Protein AF-A0A7C7TDJ9-F1 (afdb_monomer_lite)

Secondary structure (DSSP, 8-state):
-HHHHHHHHHHHHHHHHHHHHHHHHHHHHHHHHHHHHHHHHHHHHHHHHTT-EEEETTEEE-TT--EEEEEEE-SSEEEEEETT-SSEEEEEEE-TT--EEEE--SEETTTHHHHHTTS----------GGG-SS--

Structure (mmCIF, N/CA/C/O backbone):
data_AF-A0A7C7TDJ9-F1
#
_entry.id   AF-A0A7C7TDJ9-F1
#
loop_
_atom_site.group_PDB
_atom_site.id
_atom_site.type_symbol
_atom_site.label_atom_id
_atom_site.label_alt_id
_atom_site.label_comp_id
_atom_site.label_asym_id
_atom_site.label_entity_id
_atom_site.label_seq_id
_atom_site.pdbx_PDB_ins_code
_atom_site.Cartn_x
_atom_site.Cartn_y
_atom_site.Cartn_z
_atom_site.occupancy
_atom_site.B_iso_or_equiv
_atom_site.auth_seq_id
_atom_site.auth_comp_id
_atom_site.auth_asym_id
_atom_site.auth_atom_id
_atom_site.pdbx_PDB_model_num
ATOM 1 N N . MET A 1 1 ? 21.892 12.406 -60.480 1.00 56.28 1 MET A N 1
ATOM 2 C CA . MET A 1 1 ? 22.623 11.476 -59.585 1.00 56.28 1 MET A CA 1
ATOM 3 C C . MET A 1 1 ? 22.6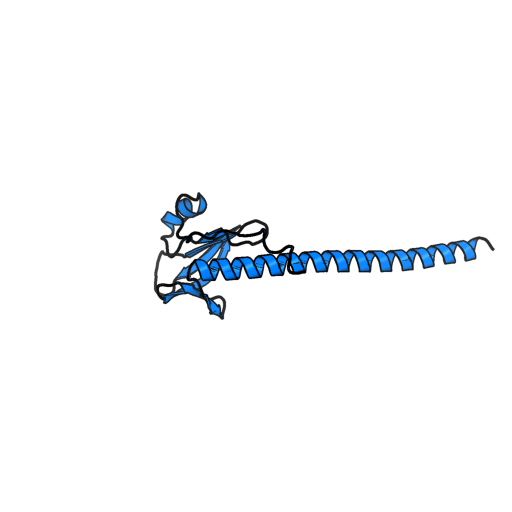09 11.869 -58.097 1.00 56.28 1 MET A C 1
ATOM 5 O O . MET A 1 1 ? 22.599 10.971 -57.270 1.00 56.28 1 MET A O 1
ATOM 9 N N . LYS A 1 2 ? 22.543 13.161 -57.716 1.00 56.94 2 LYS A N 1
ATOM 10 C CA . LYS A 1 2 ? 22.515 13.583 -56.293 1.00 56.94 2 LYS A CA 1
ATOM 11 C C . LYS A 1 2 ? 21.226 13.219 -55.523 1.00 56.94 2 LYS A C 1
ATOM 13 O O . LYS A 1 2 ? 21.309 12.927 -54.336 1.00 56.94 2 LYS A O 1
ATOM 18 N N . LEU A 1 3 ? 20.061 13.174 -56.185 1.00 58.69 3 LEU A N 1
ATOM 19 C CA . LEU A 1 3 ? 18.784 12.852 -55.520 1.00 58.69 3 LEU A CA 1
ATOM 20 C C . LEU A 1 3 ? 18.727 11.410 -54.982 1.00 58.69 3 LEU A C 1
ATOM 22 O O . LEU A 1 3 ? 18.391 11.224 -53.820 1.00 58.69 3 LEU A O 1
ATOM 26 N N . GLN A 1 4 ? 19.100 10.395 -55.773 1.00 61.44 4 GLN A N 1
ATOM 27 C CA . GLN A 1 4 ? 19.052 8.984 -55.337 1.00 61.44 4 GLN A CA 1
ATOM 28 C C . GLN A 1 4 ? 19.943 8.702 -54.120 1.00 61.44 4 GLN A C 1
ATOM 30 O O . GLN A 1 4 ? 19.553 7.953 -53.229 1.00 61.44 4 GLN A O 1
ATOM 35 N N . SER A 1 5 ? 21.109 9.348 -54.058 1.00 64.62 5 SER A N 1
ATOM 36 C CA . SER A 1 5 ? 22.022 9.249 -52.919 1.00 64.62 5 SER A CA 1
ATOM 37 C C . SER A 1 5 ? 21.392 9.823 -51.641 1.00 64.62 5 SER A C 1
ATOM 39 O O . SER A 1 5 ? 21.440 9.188 -50.593 1.00 64.62 5 SER A O 1
ATOM 41 N N . SER A 1 6 ? 20.695 10.962 -51.734 1.00 67.88 6 SER A N 1
ATOM 42 C CA . SER A 1 6 ? 20.002 11.580 -50.594 1.00 67.88 6 SER A CA 1
ATOM 43 C C . SER A 1 6 ? 18.868 10.712 -50.026 1.00 67.88 6 SER A C 1
ATOM 45 O O . SER A 1 6 ? 18.776 10.574 -48.808 1.00 67.88 6 SER A O 1
ATOM 47 N N . TYR A 1 7 ? 18.061 10.053 -50.869 1.00 76.38 7 TYR A N 1
ATOM 48 C CA . TYR A 1 7 ? 17.011 9.132 -50.400 1.00 76.38 7 TYR A CA 1
ATOM 49 C C . TYR A 1 7 ? 17.575 7.879 -49.718 1.00 76.38 7 TYR A C 1
ATOM 51 O O . TYR A 1 7 ? 16.982 7.377 -48.762 1.00 76.38 7 TYR A O 1
ATOM 59 N N . PHE A 1 8 ? 18.735 7.389 -50.160 1.00 74.56 8 PHE A N 1
ATOM 60 C CA . PHE A 1 8 ? 19.415 6.265 -49.515 1.00 74.56 8 PHE A CA 1
ATOM 61 C C . PHE A 1 8 ? 19.912 6.629 -48.106 1.00 74.56 8 PHE A C 1
ATOM 63 O O . PHE A 1 8 ? 19.742 5.851 -47.169 1.00 74.56 8 PHE A O 1
ATOM 70 N N . PHE A 1 9 ? 20.456 7.835 -47.916 1.00 79.00 9 PHE A N 1
ATOM 71 C CA . PHE A 1 9 ? 20.829 8.317 -46.582 1.00 79.00 9 PHE A CA 1
ATOM 72 C C . PHE A 1 9 ? 19.607 8.548 -45.685 1.00 79.00 9 PHE A C 1
ATOM 74 O O . PHE A 1 9 ? 19.631 8.170 -44.516 1.00 79.00 9 PHE A O 1
ATOM 81 N N . LEU A 1 10 ? 18.522 9.105 -46.231 1.00 81.12 10 LEU A N 1
ATOM 82 C CA . LEU A 1 10 ? 17.298 9.381 -45.475 1.00 81.12 10 LEU A CA 1
ATOM 83 C C . LEU A 1 10 ? 16.606 8.094 -44.990 1.00 81.12 10 LEU A C 1
ATOM 85 O O . LEU A 1 10 ? 16.153 8.022 -43.851 1.00 81.12 10 LEU A O 1
ATOM 89 N N . THR A 1 11 ? 16.545 7.065 -45.840 1.00 85.25 11 THR A N 1
ATOM 90 C CA . THR A 1 11 ? 15.936 5.767 -45.501 1.00 85.25 11 THR A CA 1
ATOM 91 C C . THR A 1 11 ? 16.766 4.990 -44.483 1.00 85.25 11 THR A C 1
ATOM 93 O O . THR A 1 11 ? 16.203 4.476 -43.520 1.00 85.25 11 THR A O 1
ATOM 96 N N . ASN A 1 12 ? 18.097 4.970 -44.615 1.00 85.06 12 ASN A N 1
ATOM 97 C CA . ASN A 1 12 ? 18.971 4.384 -43.592 1.00 85.06 12 ASN A CA 1
ATOM 98 C C . ASN A 1 12 ? 18.856 5.124 -42.253 1.00 85.06 12 ASN A C 1
ATOM 100 O O . ASN A 1 12 ? 18.752 4.488 -41.206 1.00 85.06 12 ASN A O 1
ATOM 104 N N . PHE A 1 13 ? 18.805 6.459 -42.277 1.00 88.19 13 PHE A N 1
ATOM 105 C CA . PHE A 1 13 ? 18.595 7.261 -41.073 1.00 88.19 13 PHE A CA 1
ATOM 106 C C . PHE A 1 13 ? 17.253 6.938 -40.397 1.00 88.19 13 PHE A C 1
ATOM 108 O O . PHE A 1 13 ? 17.216 6.714 -39.189 1.00 88.19 13 PHE A O 1
ATOM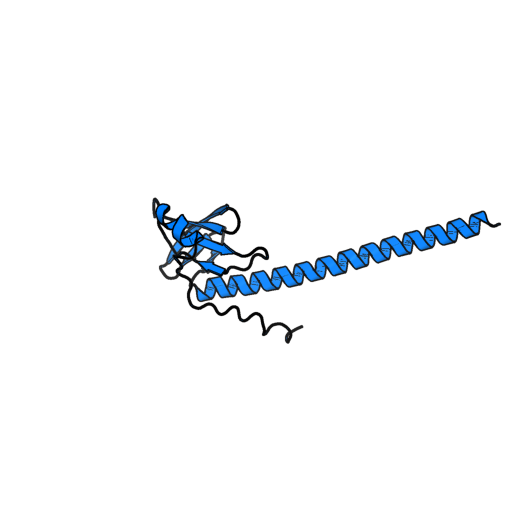 115 N N . LEU A 1 14 ? 16.168 6.816 -41.172 1.00 88.75 14 LEU A N 1
ATOM 116 C CA . LEU A 1 14 ? 14.849 6.426 -40.664 1.00 88.75 14 LEU A CA 1
ATOM 117 C C . LEU A 1 14 ? 14.879 5.052 -39.970 1.00 88.75 14 LEU A C 1
ATOM 119 O O . LEU A 1 14 ? 14.338 4.904 -38.874 1.00 88.75 14 LEU A O 1
ATOM 123 N N . VAL A 1 15 ? 15.532 4.055 -40.577 1.00 88.44 15 VAL A N 1
ATOM 124 C CA . VAL A 1 15 ? 15.658 2.706 -39.997 1.00 88.44 15 VAL A CA 1
ATOM 125 C C . VAL A 1 15 ? 16.444 2.742 -38.683 1.00 88.44 15 VAL A C 1
ATOM 127 O O . VAL A 1 15 ? 16.027 2.122 -37.703 1.00 88.44 15 VAL A O 1
ATOM 130 N N . ILE A 1 16 ? 17.529 3.520 -38.623 1.00 90.00 16 ILE A N 1
ATOM 131 C CA . ILE A 1 16 ? 18.315 3.711 -37.396 1.00 90.00 16 ILE A CA 1
ATOM 132 C C . ILE A 1 16 ? 17.463 4.377 -36.307 1.00 90.00 16 ILE A C 1
ATOM 134 O O . ILE A 1 16 ? 17.466 3.912 -35.168 1.00 90.00 16 ILE A O 1
ATOM 138 N N . CYS A 1 17 ? 16.680 5.409 -36.638 1.00 89.25 17 CYS A N 1
ATOM 139 C CA . CYS A 1 17 ? 15.782 6.058 -35.679 1.00 89.25 17 CYS A CA 1
ATOM 140 C C . CYS A 1 17 ? 14.760 5.081 -35.083 1.00 89.25 17 CYS A C 1
ATOM 142 O O . CYS A 1 17 ? 14.551 5.085 -33.870 1.00 89.25 17 CYS A O 1
ATOM 144 N N . ILE A 1 18 ? 14.153 4.216 -35.901 1.00 89.69 18 ILE A N 1
ATOM 145 C CA . ILE A 1 18 ? 13.202 3.197 -35.425 1.00 89.69 18 ILE A CA 1
ATOM 146 C C . ILE A 1 18 ? 13.894 2.216 -34.467 1.00 89.69 18 ILE A C 1
ATOM 148 O O . ILE A 1 18 ? 13.350 1.910 -33.404 1.00 89.69 18 ILE A O 1
ATOM 152 N N . PHE A 1 19 ? 15.112 1.776 -34.796 1.00 89.19 19 PHE A N 1
ATOM 153 C CA . PHE A 1 19 ? 15.907 0.901 -33.931 1.00 89.19 19 PHE A CA 1
ATOM 154 C C . PHE A 1 19 ? 16.231 1.555 -32.581 1.00 89.19 19 PHE A C 1
ATOM 156 O O . PHE A 1 19 ? 16.010 0.950 -31.531 1.00 89.19 19 PHE A O 1
ATOM 163 N N . VAL A 1 20 ? 16.694 2.808 -32.591 1.00 88.81 20 VAL A N 1
ATOM 164 C CA . VAL A 1 20 ? 17.018 3.568 -31.373 1.00 88.81 20 VAL A CA 1
ATOM 165 C C . VAL A 1 20 ? 15.778 3.759 -30.498 1.00 88.81 20 VAL A C 1
ATOM 167 O O . VAL A 1 20 ? 15.836 3.519 -29.293 1.00 88.81 20 VAL A O 1
ATOM 170 N N . LEU A 1 21 ? 14.630 4.111 -31.086 1.00 88.00 21 LEU A N 1
ATOM 171 C CA . LEU A 1 21 ? 13.365 4.235 -30.353 1.00 88.00 21 LEU A CA 1
ATOM 172 C C . LEU A 1 21 ? 12.931 2.905 -29.716 1.00 88.00 21 LEU A C 1
ATOM 174 O O . LEU A 1 21 ? 12.443 2.900 -28.582 1.00 88.00 21 LEU A O 1
ATOM 178 N N . GLY A 1 22 ? 13.134 1.783 -30.413 1.00 85.69 22 GLY A N 1
ATOM 179 C CA . GLY A 1 22 ? 12.890 0.441 -29.881 1.00 85.69 22 GLY A CA 1
ATOM 180 C C . GLY A 1 22 ? 13.764 0.122 -28.665 1.00 85.69 22 GLY A C 1
ATOM 181 O O . GLY A 1 22 ? 13.249 -0.309 -27.631 1.00 85.69 22 GLY A O 1
ATOM 182 N N . ILE A 1 23 ? 15.068 0.410 -28.749 1.00 85.38 23 ILE A N 1
ATOM 183 C CA . ILE A 1 23 ? 16.023 0.207 -27.647 1.00 85.38 23 ILE A CA 1
ATOM 184 C C . ILE A 1 23 ? 15.660 1.081 -26.439 1.00 85.38 23 ILE A C 1
ATOM 186 O O . ILE A 1 23 ? 15.582 0.575 -25.319 1.00 85.38 23 ILE A O 1
ATOM 190 N N . LEU A 1 24 ? 15.376 2.371 -26.652 1.00 82.38 24 LEU A N 1
ATOM 191 C CA . LEU A 1 24 ? 15.003 3.303 -25.581 1.00 82.38 24 LEU A CA 1
ATOM 192 C C . LEU A 1 24 ? 13.736 2.851 -24.844 1.00 82.38 24 LEU A C 1
ATOM 194 O O . LEU A 1 24 ? 13.702 2.852 -23.609 1.00 82.38 24 LEU A O 1
ATOM 198 N N . ARG A 1 25 ? 12.707 2.406 -25.580 1.00 78.81 25 ARG A N 1
ATOM 199 C CA . ARG A 1 25 ? 11.501 1.829 -24.964 1.00 78.81 25 ARG A CA 1
ATOM 200 C C . ARG A 1 25 ? 11.811 0.559 -24.178 1.00 78.81 25 ARG A C 1
ATOM 202 O O . ARG A 1 25 ? 11.326 0.426 -23.055 1.00 78.81 25 ARG A O 1
ATOM 209 N N . GLY A 1 26 ? 12.634 -0.336 -24.724 1.00 82.19 26 GLY A N 1
ATOM 210 C CA . GLY A 1 26 ? 13.033 -1.574 -24.050 1.00 82.19 26 GLY A CA 1
ATOM 211 C C . GLY A 1 26 ? 13.778 -1.324 -22.733 1.00 82.19 26 GLY A C 1
ATOM 212 O O . GLY A 1 26 ? 13.450 -1.928 -21.710 1.00 82.19 26 GLY A O 1
ATOM 213 N N . LEU A 1 27 ? 14.731 -0.387 -22.726 1.00 77.62 27 LEU A N 1
ATOM 214 C CA . LEU A 1 27 ? 15.474 0.003 -21.522 1.00 77.62 27 LEU A CA 1
ATOM 215 C C . LEU A 1 27 ? 14.561 0.639 -20.467 1.00 77.62 27 LEU A C 1
ATOM 217 O O . LEU A 1 27 ? 14.615 0.258 -19.295 1.00 77.62 27 LEU A O 1
ATOM 221 N N . SER A 1 28 ? 13.671 1.548 -20.882 1.00 79.31 28 SER A N 1
ATOM 222 C CA . SER A 1 28 ? 12.688 2.166 -19.983 1.00 79.31 28 SER A CA 1
ATOM 223 C C . SER A 1 28 ? 11.770 1.119 -19.340 1.00 79.31 28 SER A C 1
ATOM 225 O O . SER A 1 28 ? 11.555 1.137 -18.128 1.00 79.31 28 SER A O 1
ATOM 227 N N . GLN A 1 29 ? 11.284 0.149 -20.120 1.00 81.38 29 GLN A N 1
ATOM 228 C CA . GLN A 1 29 ? 10.430 -0.926 -19.615 1.00 81.38 29 GLN A CA 1
ATOM 229 C C . GLN A 1 29 ? 11.163 -1.829 -18.612 1.00 81.38 29 GLN A C 1
ATOM 231 O O . GLN A 1 29 ? 10.578 -2.226 -17.603 1.00 81.38 29 GLN A O 1
ATOM 236 N N . ARG A 1 30 ? 12.451 -2.116 -18.846 1.00 78.44 30 ARG A N 1
ATOM 237 C CA . ARG A 1 30 ? 13.293 -2.882 -17.912 1.00 78.44 30 ARG A CA 1
ATOM 238 C C . ARG A 1 30 ? 13.434 -2.184 -16.561 1.00 78.44 30 ARG A C 1
ATOM 240 O O . ARG A 1 30 ? 13.305 -2.842 -15.533 1.00 78.44 30 ARG A O 1
ATOM 247 N N . SER A 1 31 ? 13.653 -0.870 -16.564 1.00 76.75 31 SER A N 1
ATOM 248 C CA . SER A 1 31 ? 13.753 -0.084 -15.328 1.00 76.75 31 SER A CA 1
ATOM 249 C C . SER A 1 31 ? 12.450 -0.132 -14.520 1.00 76.75 31 SER A C 1
ATOM 251 O O . SER A 1 31 ? 12.466 -0.444 -13.331 1.00 76.75 31 SER A O 1
ATOM 253 N N . LYS A 1 32 ? 11.298 0.037 -15.187 1.00 83.06 32 LYS A N 1
ATOM 254 C CA . LYS A 1 32 ? 9.978 -0.045 -14.536 1.00 83.06 32 LYS A CA 1
ATOM 255 C C . LYS A 1 32 ? 9.708 -1.412 -13.902 1.00 83.06 32 LYS A C 1
ATOM 257 O O . LYS A 1 32 ? 9.163 -1.468 -12.807 1.00 83.06 32 LYS A O 1
ATOM 262 N N . ARG A 1 33 ? 10.123 -2.509 -14.549 1.00 85.69 33 ARG A N 1
ATOM 263 C CA . ARG A 1 33 ? 10.001 -3.867 -13.981 1.00 85.69 33 ARG A CA 1
ATOM 264 C C . ARG A 1 33 ? 10.850 -4.047 -12.728 1.00 85.69 33 ARG A C 1
ATOM 266 O O . ARG A 1 33 ? 10.361 -4.607 -11.756 1.00 85.69 33 ARG A O 1
ATOM 273 N N . LYS A 1 34 ? 12.092 -3.545 -12.736 1.00 88.69 34 LYS A N 1
ATOM 274 C CA . LYS A 1 34 ? 12.955 -3.579 -11.546 1.00 88.69 34 LYS A CA 1
ATOM 275 C C . LYS A 1 34 ? 12.326 -2.811 -10.385 1.00 88.69 34 LYS A C 1
ATOM 277 O O . LYS A 1 34 ? 12.349 -3.308 -9.269 1.00 88.69 34 LYS A O 1
ATOM 282 N N . LEU A 1 35 ? 11.747 -1.636 -10.646 1.00 88.31 35 LEU A N 1
ATOM 283 C CA . LEU A 1 35 ? 11.046 -0.869 -9.615 1.00 88.31 35 LEU A CA 1
ATOM 284 C C . LEU A 1 35 ? 9.819 -1.622 -9.088 1.00 88.31 35 LEU A C 1
ATOM 286 O O . LEU A 1 35 ? 9.695 -1.775 -7.883 1.00 88.31 35 LEU A O 1
ATOM 290 N N . SER A 1 36 ? 8.968 -2.147 -9.975 1.00 89.31 36 SER A N 1
ATOM 291 C CA . SER A 1 36 ? 7.783 -2.926 -9.585 1.00 89.31 36 SER A CA 1
ATOM 292 C C . SER A 1 36 ? 8.145 -4.112 -8.695 1.00 89.31 36 SER A C 1
ATOM 294 O O . SER A 1 36 ? 7.513 -4.307 -7.669 1.00 89.31 36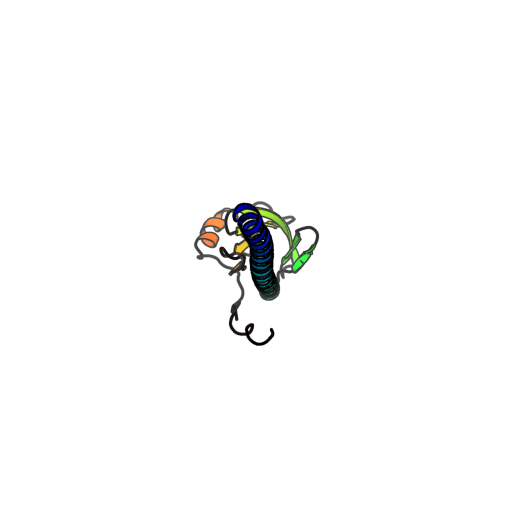 SER A O 1
ATOM 296 N N . TRP A 1 37 ? 9.192 -4.860 -9.052 1.00 89.38 37 TRP A N 1
ATOM 297 C CA . TRP A 1 37 ? 9.658 -5.998 -8.259 1.00 89.38 37 TRP A CA 1
ATOM 298 C C . TRP A 1 37 ? 10.202 -5.574 -6.889 1.00 89.38 37 TRP A C 1
ATOM 300 O O . TRP A 1 37 ? 9.943 -6.232 -5.886 1.00 89.38 37 TRP A O 1
ATOM 310 N N . LYS A 1 38 ? 10.920 -4.443 -6.825 1.00 91.19 38 LYS A N 1
ATOM 311 C CA . LYS A 1 38 ? 11.389 -3.874 -5.552 1.00 91.19 38 LYS A CA 1
ATOM 312 C C . LYS A 1 38 ? 10.222 -3.468 -4.653 1.00 91.19 38 LYS A C 1
ATOM 314 O O . LYS A 1 38 ? 10.253 -3.770 -3.465 1.00 91.19 38 LYS A O 1
ATOM 319 N N . VAL A 1 39 ? 9.216 -2.800 -5.216 1.00 92.94 39 VAL A N 1
ATOM 320 C CA . VAL A 1 39 ? 8.005 -2.379 -4.497 1.00 92.94 39 VAL A CA 1
ATOM 321 C C . VAL A 1 39 ? 7.232 -3.591 -3.992 1.00 92.94 39 VAL A C 1
ATOM 323 O O . VAL A 1 39 ? 6.882 -3.640 -2.822 1.00 92.94 39 VAL A O 1
ATOM 326 N N . GLU A 1 40 ? 7.035 -4.599 -4.838 1.00 92.44 40 GLU A N 1
ATOM 327 C CA . GLU A 1 40 ? 6.338 -5.836 -4.484 1.00 92.44 40 GLU A CA 1
ATOM 328 C C . GLU A 1 40 ? 7.034 -6.571 -3.333 1.00 92.44 40 GLU A C 1
ATOM 330 O O . GLU A 1 40 ? 6.412 -6.803 -2.301 1.00 92.44 40 GLU A O 1
ATOM 335 N N . LYS A 1 41 ? 8.346 -6.823 -3.443 1.00 93.38 41 LYS A N 1
ATOM 336 C CA . LYS A 1 41 ? 9.124 -7.506 -2.396 1.00 93.38 41 LYS A CA 1
ATOM 337 C C . LYS A 1 41 ? 9.138 -6.731 -1.075 1.00 93.38 41 LYS A C 1
ATOM 339 O O . LYS A 1 41 ? 9.101 -7.315 0.006 1.00 93.38 41 LYS A O 1
ATOM 344 N N . HIS A 1 42 ? 9.209 -5.405 -1.150 1.00 94.56 42 HIS A N 1
ATOM 345 C CA . HIS A 1 42 ? 9.136 -4.552 0.028 1.00 94.56 42 HIS A CA 1
ATOM 346 C C . HIS A 1 42 ? 7.754 -4.599 0.685 1.00 94.56 42 HIS A C 1
ATOM 348 O O . HIS A 1 42 ? 7.664 -4.724 1.904 1.00 94.56 42 HIS A O 1
ATOM 354 N N . ASN A 1 43 ? 6.687 -4.506 -0.109 1.00 94.88 43 ASN A N 1
ATOM 355 C CA . ASN A 1 43 ? 5.314 -4.511 0.383 1.00 94.88 43 ASN A CA 1
ATOM 356 C C . ASN A 1 43 ? 4.938 -5.873 0.968 1.00 94.88 43 ASN A C 1
ATOM 358 O O . ASN A 1 43 ? 4.321 -5.913 2.025 1.00 94.88 43 ASN A O 1
ATOM 362 N N . GLU A 1 44 ? 5.373 -6.973 0.352 1.00 93.56 44 GLU A N 1
ATOM 363 C CA . GLU A 1 44 ? 5.239 -8.324 0.904 1.00 93.56 44 GLU A CA 1
ATOM 364 C C . GLU A 1 44 ? 5.874 -8.411 2.298 1.00 93.56 44 GLU A C 1
ATOM 366 O O . GLU A 1 44 ? 5.202 -8.754 3.271 1.00 93.56 44 GLU A O 1
ATOM 371 N N . LYS A 1 45 ? 7.136 -7.980 2.427 1.00 94.19 45 LYS A N 1
ATOM 372 C CA . LYS A 1 45 ? 7.838 -7.958 3.716 1.00 94.19 45 LYS A CA 1
ATOM 373 C C . LYS A 1 45 ? 7.156 -7.042 4.735 1.00 94.19 45 LYS A C 1
ATOM 375 O O . LYS A 1 45 ? 7.118 -7.359 5.924 1.00 94.19 45 LYS A O 1
ATOM 380 N N . PHE A 1 46 ? 6.644 -5.893 4.293 1.00 95.12 46 PHE A N 1
ATOM 381 C CA . PHE A 1 46 ? 5.902 -4.969 5.147 1.00 95.12 46 PHE A CA 1
ATOM 382 C C . PHE A 1 46 ? 4.647 -5.640 5.711 1.00 95.12 46 PHE A C 1
ATOM 384 O O . PHE A 1 46 ? 4.415 -5.570 6.916 1.00 95.12 46 PHE A O 1
ATOM 391 N N . LEU A 1 47 ? 3.857 -6.304 4.864 1.00 94.69 47 LEU A N 1
ATOM 392 C CA . LEU A 1 47 ? 2.650 -7.012 5.286 1.00 94.69 47 LEU A CA 1
ATOM 393 C C . LEU A 1 47 ? 2.999 -8.130 6.277 1.00 94.69 47 LEU A C 1
ATOM 395 O O . LEU A 1 47 ? 2.440 -8.156 7.371 1.00 94.69 47 LEU A O 1
ATOM 399 N N . GLU A 1 48 ? 3.992 -8.963 5.955 1.00 93.50 48 GLU A N 1
ATOM 400 C CA . GLU A 1 48 ? 4.469 -10.047 6.823 1.00 93.50 48 GLU A CA 1
ATOM 401 C C . GLU A 1 48 ? 4.903 -9.530 8.205 1.00 93.50 48 GLU A C 1
ATOM 403 O O . GLU A 1 48 ? 4.450 -10.029 9.235 1.00 93.50 48 GLU A O 1
ATOM 408 N N . THR A 1 49 ? 5.717 -8.470 8.242 1.00 93.62 49 THR A N 1
ATOM 409 C CA . THR A 1 49 ? 6.222 -7.870 9.494 1.00 93.62 49 THR A CA 1
ATOM 410 C C . THR A 1 49 ? 5.093 -7.308 10.364 1.00 93.62 49 THR A C 1
ATOM 412 O O . THR A 1 49 ? 5.168 -7.325 11.595 1.00 93.62 49 THR A O 1
ATOM 415 N N . ASN A 1 50 ? 4.027 -6.816 9.733 1.00 94.31 50 ASN A N 1
ATOM 416 C CA . ASN A 1 50 ? 2.854 -6.272 10.413 1.00 94.31 50 ASN A CA 1
ATOM 417 C C . ASN A 1 50 ? 1.767 -7.324 10.684 1.00 94.31 50 ASN A C 1
ATOM 419 O O . ASN A 1 50 ? 0.678 -6.970 11.130 1.00 94.31 50 ASN A O 1
ATOM 423 N N . GLY A 1 51 ? 2.046 -8.609 10.431 1.00 94.25 51 GLY A N 1
ATOM 424 C CA . GLY A 1 51 ? 1.093 -9.697 10.651 1.00 94.25 51 GLY A CA 1
ATOM 425 C C . GLY A 1 51 ? -0.118 -9.642 9.718 1.00 94.25 51 GLY A C 1
ATOM 426 O O . GLY A 1 51 ? -1.177 -10.155 10.066 1.00 94.25 51 GLY A O 1
ATOM 427 N N . ILE A 1 52 ? 0.015 -9.003 8.556 1.00 95.25 52 ILE A N 1
ATOM 428 C CA . ILE A 1 52 ? -1.037 -8.870 7.551 1.00 95.25 52 ILE A CA 1
ATOM 429 C C . ILE A 1 52 ? -0.785 -9.900 6.452 1.00 95.25 52 ILE A C 1
ATOM 431 O O . ILE A 1 52 ? 0.302 -9.981 5.893 1.00 95.25 52 ILE A O 1
ATOM 435 N N . THR A 1 53 ? -1.798 -10.687 6.116 1.00 94.69 53 THR A N 1
ATOM 436 C CA . THR A 1 53 ? -1.748 -11.682 5.040 1.00 94.69 53 THR A CA 1
ATOM 437 C C . THR A 1 53 ? -2.804 -11.362 3.994 1.00 94.69 53 THR A C 1
ATOM 439 O O . THR A 1 53 ? -3.963 -11.127 4.333 1.00 94.69 53 THR A O 1
ATOM 442 N N . GLU A 1 54 ? -2.430 -11.376 2.717 1.00 92.44 54 GLU A N 1
ATOM 443 C CA . GLU A 1 54 ? -3.393 -11.322 1.618 1.00 92.44 54 GLU A CA 1
ATOM 444 C C . GLU A 1 54 ? -4.016 -12.710 1.421 1.00 92.44 54 GLU A C 1
ATOM 446 O O . GLU A 1 54 ? -3.317 -13.689 1.167 1.00 92.44 54 GLU A O 1
ATOM 451 N N . ILE A 1 55 ? -5.338 -12.810 1.570 1.00 91.94 55 ILE A N 1
ATOM 452 C CA . ILE A 1 55 ? -6.074 -14.087 1.512 1.00 91.94 55 ILE A CA 1
ATOM 453 C C . ILE A 1 55 ? -6.786 -14.304 0.164 1.00 91.94 55 ILE A C 1
ATOM 455 O O . ILE A 1 55 ? -7.528 -15.271 0.007 1.00 91.94 55 ILE A O 1
ATOM 459 N N . GLY A 1 56 ? -6.539 -13.425 -0.813 1.00 87.81 56 GLY A N 1
ATOM 460 C CA . GLY A 1 56 ? -7.150 -13.447 -2.145 1.00 87.81 56 GLY A CA 1
ATOM 461 C C . GLY A 1 56 ? -8.389 -12.555 -2.264 1.00 87.81 56 GLY A C 1
ATOM 462 O O . GLY A 1 56 ? -8.887 -12.018 -1.278 1.00 87.81 56 GLY A O 1
ATOM 463 N N . ASP A 1 57 ? -8.873 -12.353 -3.492 1.00 89.25 57 ASP A N 1
ATOM 464 C CA . ASP A 1 57 ? -10.069 -11.552 -3.811 1.00 89.25 57 ASP A CA 1
ATOM 465 C C . ASP A 1 57 ? -10.071 -10.124 -3.222 1.00 89.25 57 ASP A C 1
ATOM 467 O O . ASP A 1 57 ? -11.112 -9.587 -2.832 1.00 89.25 57 ASP A O 1
ATOM 471 N N . ASN A 1 58 ? -8.895 -9.486 -3.172 1.00 89.56 58 ASN A N 1
ATOM 472 C CA . ASN A 1 58 ? -8.669 -8.185 -2.528 1.00 89.56 58 ASN A CA 1
ATOM 473 C C . ASN A 1 58 ? -9.057 -8.167 -1.039 1.00 89.56 58 ASN A C 1
ATOM 475 O O . ASN A 1 58 ? -9.559 -7.160 -0.521 1.00 89.56 58 ASN A O 1
ATOM 479 N N . LYS A 1 59 ? -8.861 -9.291 -0.350 1.00 93.94 59 LYS A N 1
ATOM 480 C CA . LYS A 1 59 ? -9.036 -9.403 1.091 1.00 93.94 59 LYS A CA 1
ATOM 481 C C . LYS A 1 59 ? -7.704 -9.578 1.801 1.00 93.94 59 LYS A C 1
ATOM 483 O O . LYS A 1 59 ? -6.788 -10.240 1.317 1.00 93.94 59 LYS A O 1
ATOM 488 N N . TYR A 1 60 ? -7.658 -9.030 3.003 1.00 95.31 60 TYR A N 1
ATOM 489 C CA . TYR A 1 60 ? -6.517 -9.089 3.899 1.00 95.31 60 TYR A CA 1
ATOM 490 C C . TYR A 1 60 ? -6.968 -9.625 5.249 1.00 95.31 60 TYR A C 1
ATOM 492 O O . TYR A 1 60 ? -8.121 -9.448 5.636 1.00 95.31 60 TYR A O 1
ATOM 500 N N . ARG A 1 61 ? -6.064 -10.261 5.980 1.00 95.81 61 ARG A N 1
ATOM 501 C CA . ARG A 1 61 ? -6.289 -10.715 7.350 1.00 95.81 61 ARG A CA 1
ATOM 502 C C . ARG A 1 61 ? -5.143 -10.239 8.223 1.00 95.81 61 ARG A C 1
ATOM 504 O O . ARG A 1 61 ? -3.999 -10.360 7.801 1.00 95.81 61 ARG A O 1
ATOM 511 N N . ASP A 1 62 ? -5.442 -9.699 9.396 1.00 94.62 62 ASP A N 1
ATOM 512 C CA . ASP A 1 62 ? -4.412 -9.346 10.377 1.00 94.62 62 ASP A CA 1
ATOM 513 C C . ASP A 1 62 ? -4.108 -10.498 11.352 1.00 94.62 62 ASP A C 1
ATOM 515 O O . ASP A 1 62 ? -4.705 -11.579 11.293 1.00 94.62 62 ASP A O 1
ATOM 519 N N . SER A 1 63 ? -3.172 -10.262 12.271 1.00 92.25 63 SER A N 1
ATOM 520 C CA . SER A 1 63 ? -2.758 -11.227 13.293 1.00 92.25 63 SER A CA 1
ATOM 521 C C . SER A 1 63 ? -3.895 -11.647 14.230 1.00 92.25 63 SER A C 1
ATOM 523 O O . SER A 1 63 ? -3.894 -12.769 14.740 1.00 92.25 63 SER A O 1
ATOM 525 N N . ASP A 1 64 ? -4.895 -10.785 14.411 1.00 92.69 64 ASP A N 1
ATOM 526 C CA . ASP A 1 64 ? -6.061 -11.028 15.263 1.00 92.69 64 ASP A CA 1
ATOM 527 C C . ASP A 1 64 ? -7.172 -11.792 14.521 1.00 92.69 64 ASP A C 1
ATOM 529 O O . ASP A 1 64 ? -8.275 -11.964 15.039 1.00 92.69 64 ASP A O 1
ATOM 533 N N . HIS A 1 65 ? -6.878 -12.295 13.315 1.00 93.31 65 HIS A N 1
ATOM 534 C CA . HIS A 1 65 ? -7.812 -12.978 12.417 1.00 93.31 65 HIS A CA 1
ATOM 535 C C . HIS A 1 65 ? -8.971 -12.093 11.937 1.00 93.31 65 HIS A C 1
ATOM 537 O O . HIS A 1 65 ? -9.952 -12.607 11.392 1.00 93.31 65 HIS A O 1
ATOM 543 N N . GLN A 1 66 ? -8.863 -10.770 12.078 1.00 95.25 66 GLN A N 1
ATOM 544 C CA . GLN A 1 66 ? -9.833 -9.855 11.500 1.00 95.25 66 GLN A CA 1
ATOM 545 C C . GLN A 1 66 ? -9.630 -9.819 9.988 1.00 95.25 66 GLN A C 1
ATOM 547 O O . GLN A 1 66 ? -8.547 -9.522 9.485 1.00 95.25 66 GLN A O 1
ATOM 552 N N . GLU A 1 67 ? -10.699 -10.109 9.253 1.00 96.19 67 GLU A N 1
ATOM 553 C CA . GLU A 1 67 ? -10.704 -10.002 7.799 1.00 96.19 67 GLU A CA 1
ATOM 554 C C . GLU A 1 67 ? -11.089 -8.594 7.368 1.00 96.19 67 GLU A C 1
ATOM 556 O O . GLU A 1 67 ? -11.997 -7.968 7.923 1.00 96.19 67 GLU A O 1
ATOM 561 N N . TYR A 1 68 ? -10.415 -8.115 6.337 1.00 96.31 68 TYR A N 1
ATOM 562 C CA . TYR A 1 68 ? -10.662 -6.840 5.709 1.00 96.31 68 TYR A CA 1
ATOM 563 C C . TYR A 1 68 ? -10.901 -7.047 4.228 1.00 96.31 68 TYR A C 1
ATOM 565 O O . TYR A 1 68 ? -10.181 -7.791 3.567 1.00 96.31 68 TYR A O 1
ATOM 573 N N . ARG A 1 69 ? -11.861 -6.313 3.681 1.00 95.50 69 ARG A N 1
ATOM 574 C CA . ARG A 1 69 ? -12.038 -6.171 2.241 1.00 95.50 69 ARG A CA 1
ATOM 575 C C . ARG A 1 69 ? -11.463 -4.836 1.799 1.00 95.50 69 ARG A C 1
ATOM 577 O O . ARG A 1 69 ? -11.757 -3.807 2.408 1.00 95.50 69 ARG A O 1
ATOM 584 N N . PHE A 1 70 ? -10.704 -4.836 0.714 1.00 94.69 70 PHE A N 1
ATOM 585 C CA . PHE A 1 70 ? -10.320 -3.607 0.037 1.00 94.69 70 PHE A CA 1
ATOM 586 C C . PHE A 1 70 ? -11.561 -2.778 -0.330 1.00 94.69 70 PHE A C 1
ATOM 588 O O . PHE A 1 70 ? -12.500 -3.284 -0.948 1.00 94.69 70 PHE A O 1
ATOM 595 N N . GLU A 1 71 ? -11.581 -1.503 0.058 1.00 92.50 71 GLU A N 1
ATOM 596 C CA . GLU A 1 71 ? -12.690 -0.600 -0.255 1.00 92.50 71 GLU A CA 1
ATOM 597 C C . GLU A 1 71 ? -12.304 0.384 -1.357 1.00 92.50 71 GLU A C 1
ATOM 599 O O . GLU A 1 71 ? -12.978 0.459 -2.385 1.00 92.50 71 GLU A O 1
ATOM 604 N N . LYS A 1 72 ? -11.225 1.148 -1.152 1.00 91.44 72 LYS A N 1
ATOM 605 C CA . LYS A 1 72 ? -10.761 2.138 -2.129 1.00 91.44 72 LYS A CA 1
ATOM 606 C C . LYS A 1 72 ? -9.324 2.582 -1.884 1.00 91.44 72 LYS A C 1
ATOM 608 O O . LYS A 1 72 ? -8.812 2.517 -0.769 1.00 91.44 72 LYS A O 1
ATOM 613 N N . PHE A 1 73 ? -8.733 3.152 -2.928 1.00 90.31 73 PHE A N 1
ATOM 614 C CA . PHE A 1 73 ? -7.558 4.013 -2.829 1.00 90.31 73 PHE A CA 1
ATOM 615 C C . PHE A 1 73 ? -7.996 5.470 -2.633 1.00 90.31 73 PHE A C 1
ATOM 617 O O . PHE A 1 73 ? -8.893 5.953 -3.326 1.00 90.31 73 PHE A O 1
ATOM 624 N N . SER A 1 74 ? -7.357 6.180 -1.704 1.00 87.38 74 SER A N 1
ATOM 625 C CA . SER A 1 74 ? -7.570 7.610 -1.469 1.00 87.38 74 SER A CA 1
ATOM 626 C C . SER A 1 74 ? -6.227 8.313 -1.290 1.00 87.38 74 SER A C 1
ATOM 628 O O . SER A 1 74 ? -5.648 8.286 -0.205 1.00 87.38 74 SER A O 1
ATOM 630 N N . GLY A 1 75 ? -5.738 8.962 -2.350 1.00 88.94 75 GLY A N 1
ATOM 631 C CA . GLY A 1 75 ? -4.401 9.560 -2.361 1.00 88.94 75 GLY A CA 1
ATOM 632 C C . GLY A 1 75 ? -3.333 8.490 -2.143 1.00 88.94 75 GLY A C 1
ATOM 633 O O . GLY A 1 75 ? -3.309 7.491 -2.856 1.00 88.94 75 GLY A O 1
ATOM 634 N N . ASN A 1 76 ? -2.514 8.673 -1.111 1.00 93.81 76 ASN A N 1
ATOM 635 C CA . ASN A 1 76 ? -1.410 7.785 -0.742 1.00 93.81 76 ASN A CA 1
ATOM 636 C C . ASN A 1 76 ? -1.816 6.785 0.358 1.00 93.81 76 ASN A C 1
ATOM 6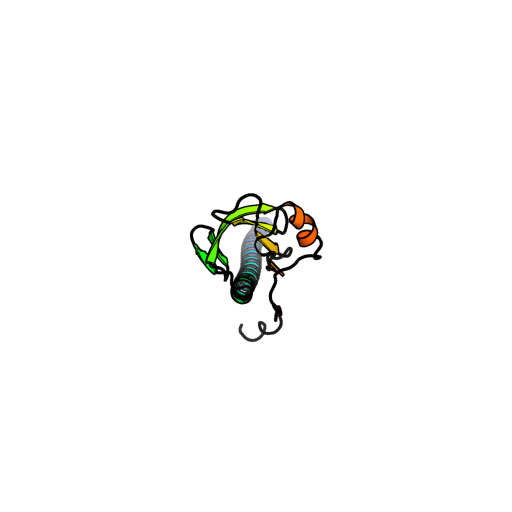38 O O . ASN A 1 76 ? -1.041 6.465 1.262 1.00 93.81 76 ASN A O 1
ATOM 642 N N . THR A 1 77 ? -3.085 6.374 0.376 1.00 94.62 77 THR A N 1
ATOM 643 C CA . THR A 1 77 ? -3.629 5.486 1.410 1.00 94.62 77 THR A CA 1
ATOM 644 C C . THR A 1 77 ? -4.618 4.488 0.820 1.00 94.62 77 THR A C 1
ATOM 646 O O . THR A 1 77 ? -5.480 4.842 0.012 1.00 94.62 77 THR A O 1
ATOM 649 N N . ILE A 1 78 ? -4.495 3.237 1.249 1.00 94.94 78 ILE A N 1
ATOM 650 C CA . ILE A 1 78 ? -5.435 2.146 0.999 1.00 94.94 78 ILE A CA 1
ATOM 651 C C . ILE A 1 78 ? -6.420 2.110 2.157 1.00 94.94 78 ILE A C 1
ATOM 653 O O . ILE A 1 78 ? -6.000 2.042 3.309 1.00 94.94 78 ILE A O 1
ATOM 657 N N . GLU A 1 79 ? -7.716 2.137 1.862 1.00 95.44 79 GLU A N 1
ATOM 658 C CA . GLU A 1 79 ? -8.768 1.960 2.860 1.00 95.44 79 GLU A CA 1
ATOM 659 C C . GLU A 1 79 ? -9.284 0.518 2.833 1.00 95.44 79 GLU A C 1
ATOM 661 O O . GLU A 1 79 ? -9.714 0.003 1.796 1.00 95.44 79 GLU A O 1
ATOM 666 N N . LEU A 1 80 ? -9.250 -0.115 4.002 1.00 95.69 80 LEU A N 1
ATOM 667 C CA . LEU A 1 80 ? -9.650 -1.492 4.240 1.00 95.69 80 LEU A CA 1
ATOM 668 C C . LEU A 1 80 ? -10.891 -1.520 5.141 1.00 95.69 80 LEU A C 1
ATOM 670 O O . LEU A 1 80 ? -10.908 -0.950 6.235 1.00 95.69 80 LEU A O 1
ATOM 674 N N . PHE A 1 81 ? -11.949 -2.189 4.689 1.00 95.69 81 PHE A N 1
ATOM 675 C CA . PHE A 1 81 ? -13.190 -2.341 5.440 1.00 95.69 81 PHE A CA 1
ATOM 676 C C . PHE A 1 81 ? -13.146 -3.635 6.265 1.00 95.69 81 PHE A C 1
ATOM 678 O O . PHE A 1 81 ? -13.158 -4.710 5.664 1.00 95.69 81 PHE A O 1
ATOM 685 N N . PRO A 1 82 ? -13.137 -3.572 7.608 1.00 95.75 82 PRO A N 1
ATOM 686 C CA . PRO A 1 82 ? -13.181 -4.767 8.446 1.00 95.75 82 PRO A CA 1
ATOM 687 C C . PRO A 1 82 ? -14.545 -5.461 8.343 1.00 95.75 82 PRO A C 1
ATOM 689 O O . PRO A 1 82 ? -15.597 -4.839 8.520 1.00 95.75 82 PRO A O 1
ATOM 692 N N . GLU A 1 83 ? -14.556 -6.760 8.063 1.00 93.94 83 GLU A N 1
ATOM 693 C CA . GLU A 1 83 ? -15.784 -7.553 8.038 1.00 93.94 83 GLU A CA 1
ATOM 694 C C . GLU A 1 83 ? -16.370 -7.688 9.454 1.00 93.94 83 GLU A C 1
ATOM 696 O O . GLU A 1 83 ? -15.665 -7.963 10.420 1.00 93.94 83 GLU A O 1
ATOM 701 N N . GLY A 1 84 ? -17.676 -7.451 9.605 1.00 91.94 84 GLY A N 1
ATOM 702 C CA . GLY A 1 84 ? -18.365 -7.554 10.900 1.00 91.94 84 GLY A CA 1
ATOM 703 C C . GLY A 1 84 ? -18.224 -6.344 11.839 1.00 91.94 84 GLY A C 1
ATOM 704 O O . GLY A 1 84 ? -19.004 -6.237 12.785 1.00 91.94 84 GLY A O 1
ATOM 705 N N . ALA A 1 85 ? -17.334 -5.383 11.562 1.00 91.00 85 ALA A N 1
ATOM 706 C CA . ALA A 1 85 ? -17.173 -4.174 12.374 1.00 91.00 85 ALA A CA 1
ATOM 707 C C . ALA A 1 85 ? -17.747 -2.922 11.683 1.00 91.00 85 ALA A C 1
ATOM 709 O O . ALA A 1 85 ? -17.420 -2.590 10.544 1.00 91.00 85 ALA A O 1
ATOM 710 N N . ARG A 1 86 ? -18.614 -2.181 12.387 1.00 90.56 86 ARG A N 1
ATOM 711 C CA . ARG A 1 86 ? -19.195 -0.917 11.895 1.00 90.56 86 ARG A CA 1
ATOM 712 C C . ARG A 1 86 ? -18.414 0.286 12.417 1.00 90.56 86 ARG A C 1
ATOM 714 O O . ARG A 1 86 ? -17.943 0.281 13.548 1.00 90.56 86 ARG A O 1
ATOM 721 N N . GLY A 1 87 ? -18.308 1.332 11.595 1.00 91.38 87 GLY A N 1
ATOM 722 C CA . GLY A 1 87 ? -17.665 2.600 11.976 1.00 91.38 87 GLY A CA 1
ATOM 723 C C . GLY A 1 87 ? -16.141 2.538 12.130 1.00 91.38 87 GLY A C 1
ATOM 724 O O . GLY A 1 87 ? -15.539 3.516 12.573 1.00 91.38 87 GLY A O 1
ATOM 725 N N . LYS A 1 88 ? -15.522 1.414 11.755 1.00 95.00 88 LYS A N 1
ATOM 726 C CA . LYS A 1 88 ? -14.073 1.204 11.792 1.00 95.00 88 LYS A CA 1
ATOM 727 C C . LYS A 1 88 ? -13.506 0.934 10.400 1.00 95.00 88 LYS A C 1
ATOM 729 O O . LYS A 1 88 ? -14.250 0.542 9.496 1.00 95.00 88 LYS A O 1
ATOM 734 N N . ARG A 1 89 ? -12.209 1.183 10.233 1.00 95.44 89 ARG A N 1
ATOM 735 C CA . ARG A 1 89 ? -11.431 1.008 9.000 1.00 95.44 89 ARG A CA 1
ATOM 736 C C . ARG A 1 89 ? -9.984 0.659 9.333 1.00 95.44 89 ARG A C 1
ATOM 738 O O . ARG A 1 89 ? -9.475 1.101 10.357 1.00 95.44 89 ARG A O 1
ATOM 745 N N . GLY A 1 90 ? -9.348 -0.103 8.454 1.00 95.56 90 GLY A N 1
ATOM 746 C CA . GLY A 1 90 ? -7.896 -0.231 8.393 1.00 95.56 90 GLY A CA 1
ATOM 747 C C . GLY A 1 90 ? -7.328 0.667 7.301 1.00 95.56 90 GLY A C 1
ATOM 748 O O . GLY A 1 90 ? -7.995 0.915 6.294 1.00 95.56 90 GLY A O 1
ATOM 749 N N . TYR A 1 91 ? -6.107 1.153 7.493 1.00 96.12 91 TYR A N 1
ATOM 750 C CA . TYR A 1 91 ? -5.431 2.027 6.548 1.00 96.12 91 TYR A CA 1
ATOM 751 C C . TYR A 1 91 ? -3.974 1.616 6.366 1.00 96.12 91 TYR A C 1
ATOM 753 O O . TYR A 1 91 ? -3.241 1.498 7.345 1.00 96.12 91 TYR A O 1
ATOM 761 N N . ILE A 1 92 ? -3.550 1.458 5.112 1.00 95.81 92 ILE A N 1
ATOM 762 C CA . ILE A 1 92 ? -2.136 1.288 4.746 1.00 95.81 92 ILE A CA 1
ATOM 763 C C . ILE A 1 92 ? -1.696 2.538 3.990 1.00 95.81 92 ILE A C 1
ATOM 765 O O . ILE A 1 92 ? -2.322 2.897 2.990 1.00 95.81 92 ILE A O 1
ATOM 769 N N . ARG A 1 93 ? -0.636 3.209 4.445 1.00 95.31 93 ARG A N 1
ATOM 770 C CA . ARG A 1 93 ? -0.014 4.317 3.706 1.00 95.31 93 ARG A CA 1
ATOM 771 C C . ARG A 1 93 ? 1.113 3.809 2.830 1.00 95.31 93 ARG A C 1
ATOM 773 O O . ARG A 1 93 ? 1.792 2.838 3.159 1.00 95.31 93 ARG A O 1
ATOM 780 N N . PHE A 1 94 ? 1.300 4.503 1.717 1.00 94.69 94 PHE A N 1
ATOM 781 C CA . PHE A 1 94 ? 2.374 4.233 0.778 1.00 94.69 94 PHE A CA 1
ATOM 782 C C . PHE A 1 94 ? 2.994 5.530 0.250 1.00 94.69 94 PHE A C 1
ATOM 784 O O . PHE A 1 94 ? 2.379 6.595 0.317 1.00 94.69 94 PHE A O 1
ATOM 791 N N . ASP A 1 95 ? 4.234 5.471 -0.222 1.00 93.69 95 ASP A N 1
ATOM 792 C CA . ASP A 1 95 ? 4.918 6.622 -0.823 1.00 93.69 95 ASP A CA 1
ATOM 793 C C . ASP A 1 95 ? 4.579 6.807 -2.315 1.00 93.69 95 ASP A C 1
ATOM 795 O O . ASP A 1 95 ? 3.757 6.095 -2.885 1.00 93.69 95 ASP A O 1
ATOM 799 N N . GLU A 1 96 ? 5.191 7.792 -2.974 1.00 91.00 96 GLU A N 1
ATOM 800 C CA . GLU A 1 96 ? 4.935 8.071 -4.396 1.00 91.00 96 GLU A CA 1
ATOM 801 C C . GLU A 1 96 ? 5.370 6.928 -5.327 1.00 91.00 96 GLU A C 1
ATOM 803 O O . GLU A 1 96 ? 4.888 6.816 -6.4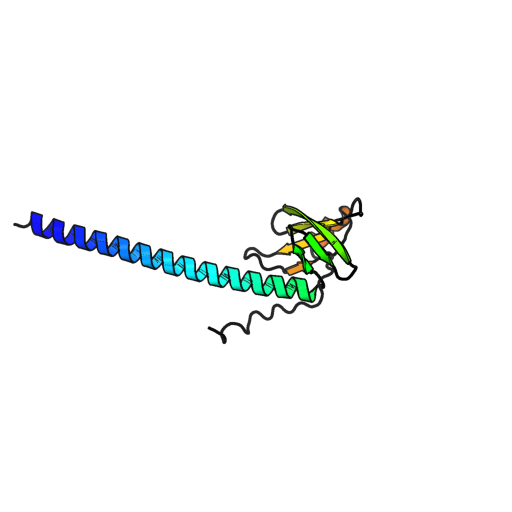56 1.00 91.00 96 GLU A O 1
ATOM 808 N N . GLN A 1 97 ? 6.289 6.082 -4.866 1.00 90.69 97 GLN A N 1
ATOM 809 C CA . GLN A 1 97 ? 6.811 4.935 -5.593 1.00 90.69 97 GLN A CA 1
ATOM 810 C C . GLN A 1 97 ? 5.980 3.667 -5.334 1.00 90.69 97 GLN A C 1
ATOM 812 O O . GLN A 1 97 ? 6.117 2.700 -6.084 1.00 90.69 97 GLN A O 1
ATOM 817 N N . GLY A 1 98 ? 5.088 3.688 -4.339 1.00 91.88 98 GLY A N 1
ATOM 818 C CA . GLY A 1 98 ? 4.183 2.597 -3.981 1.00 91.88 98 GLY A CA 1
ATOM 819 C C . GLY A 1 98 ? 4.666 1.725 -2.821 1.00 91.88 98 GLY A C 1
ATOM 820 O O . GLY A 1 98 ? 4.050 0.690 -2.564 1.00 91.88 98 GLY A O 1
ATOM 821 N N . PHE A 1 99 ? 5.738 2.110 -2.122 1.00 94.06 99 PHE A N 1
ATOM 822 C CA . PHE A 1 99 ? 6.240 1.375 -0.963 1.00 94.06 99 PHE A CA 1
ATOM 823 C C . PHE A 1 99 ? 5.359 1.626 0.258 1.00 94.06 99 PHE A C 1
ATOM 825 O O . PHE A 1 99 ? 5.134 2.773 0.647 1.00 94.06 99 PHE A O 1
ATOM 832 N N . PHE A 1 100 ? 4.875 0.554 0.878 1.00 95.00 100 PHE A N 1
ATOM 833 C CA . PHE A 1 100 ? 4.079 0.611 2.101 1.00 95.00 100 PHE A CA 1
ATOM 834 C C . PHE A 1 100 ? 4.948 1.042 3.275 1.00 95.00 100 PHE A C 1
ATOM 836 O O . PHE A 1 100 ? 5.999 0.458 3.508 1.00 95.00 100 PHE A O 1
ATOM 843 N N . ASN A 1 101 ? 4.522 2.060 4.011 1.00 93.56 101 ASN A N 1
ATOM 844 C CA . ASN A 1 101 ? 5.338 2.648 5.073 1.00 93.56 101 ASN A CA 1
ATOM 845 C C . ASN A 1 101 ? 4.629 2.753 6.421 1.00 93.56 101 ASN A C 1
ATOM 847 O O . ASN A 1 101 ? 5.300 2.974 7.425 1.00 93.56 101 ASN A O 1
ATOM 851 N N . ASP A 1 102 ? 3.306 2.593 6.462 1.00 94.69 102 ASP A N 1
ATOM 852 C CA . ASP A 1 102 ? 2.551 2.715 7.702 1.00 94.69 102 ASP A CA 1
ATOM 853 C C . ASP A 1 102 ? 1.258 1.895 7.669 1.00 94.69 102 ASP A C 1
ATOM 855 O O . ASP A 1 102 ? 0.577 1.825 6.642 1.00 94.69 102 ASP A O 1
ATOM 859 N N . TRP A 1 103 ? 0.908 1.298 8.803 1.00 95.12 103 TRP A N 1
ATOM 860 C CA . TRP A 1 103 ? -0.279 0.489 9.031 1.00 95.12 103 TRP A CA 1
ATOM 861 C C . TRP A 1 103 ? -1.017 1.009 10.259 1.00 95.12 103 TRP A C 1
ATOM 863 O O . TRP A 1 103 ? -0.433 1.154 11.328 1.00 95.12 103 TRP A O 1
ATOM 873 N N . SER A 1 104 ? -2.316 1.279 10.132 1.00 94.50 104 SER A N 1
ATOM 874 C CA . SER A 1 104 ? -3.103 1.798 11.256 1.00 94.50 104 SER A CA 1
ATOM 875 C C . SER A 1 104 ? -3.657 0.720 12.185 1.00 94.50 104 SER A C 1
ATOM 877 O O . SER A 1 104 ? -4.050 1.036 13.303 1.00 94.50 104 SER A O 1
ATOM 879 N N . GLY A 1 105 ? -3.800 -0.523 11.717 1.00 94.00 105 GLY A N 1
ATOM 880 C CA . GLY A 1 105 ? -4.735 -1.465 12.340 1.00 94.00 105 GLY A CA 1
ATOM 881 C C . GLY A 1 105 ? -6.193 -1.022 12.171 1.00 94.00 105 GLY A C 1
ATOM 882 O O . GLY A 1 105 ? -6.493 -0.042 11.482 1.00 94.00 105 GLY A O 1
ATOM 883 N N . MET A 1 106 ? -7.124 -1.727 12.811 1.00 94.94 106 MET A N 1
ATOM 884 C CA . MET A 1 106 ? -8.534 -1.339 12.817 1.00 94.94 106 MET A CA 1
ATOM 885 C C . MET A 1 106 ? -8.783 -0.148 13.756 1.00 94.94 106 MET A C 1
ATOM 887 O O . MET A 1 106 ? -8.911 -0.313 14.969 1.00 94.94 106 MET A O 1
ATOM 891 N N . ILE A 1 107 ? -8.967 1.039 13.181 1.00 95.44 107 ILE A N 1
ATOM 892 C CA . ILE A 1 107 ? -9.234 2.286 13.910 1.00 95.44 107 ILE A CA 1
ATOM 893 C C . ILE A 1 107 ? -10.615 2.846 13.563 1.00 95.44 107 ILE A C 1
ATOM 895 O O . ILE A 1 107 ? -11.260 2.439 12.592 1.00 95.44 107 ILE A O 1
ATOM 899 N N . THR A 1 108 ? -11.113 3.783 14.360 1.00 94.88 108 THR A N 1
ATOM 900 C CA . THR A 1 108 ? -12.352 4.504 14.057 1.00 94.88 108 THR A CA 1
ATOM 901 C C . THR A 1 108 ? -12.148 5.516 12.928 1.00 94.88 108 THR A C 1
ATOM 903 O O . THR A 1 108 ? -11.045 5.986 12.655 1.00 94.88 108 THR A O 1
ATOM 906 N N . VAL A 1 109 ? -13.239 5.912 12.264 1.00 89.88 109 VAL A N 1
ATOM 907 C CA . VAL A 1 109 ? -13.175 6.955 11.219 1.00 89.88 109 VAL A CA 1
ATOM 908 C C . VAL A 1 109 ? -12.688 8.304 11.777 1.00 89.88 109 VAL A C 1
ATOM 910 O O . VAL A 1 109 ? -12.049 9.059 11.049 1.00 89.88 109 VAL A O 1
ATOM 913 N N . GLY A 1 110 ? -12.942 8.600 13.058 1.00 92.06 110 GLY A N 1
ATOM 914 C CA . GLY A 1 110 ? -12.477 9.832 13.708 1.00 92.06 110 GLY A CA 1
ATOM 915 C C . GLY A 1 110 ? -10.957 9.891 13.883 1.00 92.06 110 GLY A C 1
ATOM 916 O O . GLY A 1 110 ? -10.359 10.945 13.685 1.00 92.06 110 GLY A O 1
ATOM 917 N N . GLU A 1 111 ? -10.333 8.745 14.154 1.00 94.25 111 GLU A N 1
ATOM 918 C CA . GLU A 1 111 ? -8.879 8.598 14.331 1.00 94.25 111 GLU A CA 1
ATOM 919 C C . GLU A 1 111 ? -8.109 8.647 13.002 1.00 94.25 111 GLU A C 1
ATOM 921 O O . GLU A 1 111 ? -6.884 8.767 12.990 1.00 94.25 111 GLU A O 1
ATOM 926 N N . LYS A 1 112 ? -8.812 8.622 11.856 1.00 93.00 112 LYS A N 1
ATOM 927 C CA . LYS A 1 112 ? -8.192 8.708 10.526 1.00 93.00 112 LYS A CA 1
ATOM 928 C C . LYS A 1 112 ? -7.267 9.916 10.406 1.00 93.00 112 LYS A C 1
ATOM 930 O O . LYS A 1 112 ? -6.192 9.793 9.830 1.00 93.00 112 LYS A O 1
ATOM 935 N N . LYS A 1 113 ? -7.668 11.086 10.921 1.00 93.25 113 LYS A N 1
ATOM 936 C CA . LYS A 1 113 ? -6.841 12.298 10.798 1.00 93.25 113 LYS A CA 1
ATOM 937 C C . LYS A 1 113 ? -5.496 12.118 11.510 1.00 93.25 113 LYS A C 1
ATOM 939 O O . LYS A 1 113 ? -4.486 12.575 10.991 1.00 93.25 113 LYS A O 1
ATOM 944 N N . ASP A 1 114 ? -5.511 11.457 12.667 1.00 94.50 114 ASP A N 1
ATOM 945 C CA . ASP A 1 114 ? -4.344 11.307 13.531 1.00 94.50 114 ASP A CA 1
ATOM 946 C C . ASP A 1 114 ? -3.374 10.285 12.929 1.00 94.50 114 ASP A C 1
ATOM 948 O O . ASP A 1 114 ? -2.162 10.492 12.957 1.00 94.50 114 ASP A O 1
ATOM 952 N N . PHE A 1 115 ? -3.905 9.247 12.271 1.00 94.06 115 PHE A N 1
ATOM 953 C CA . PHE A 1 115 ? -3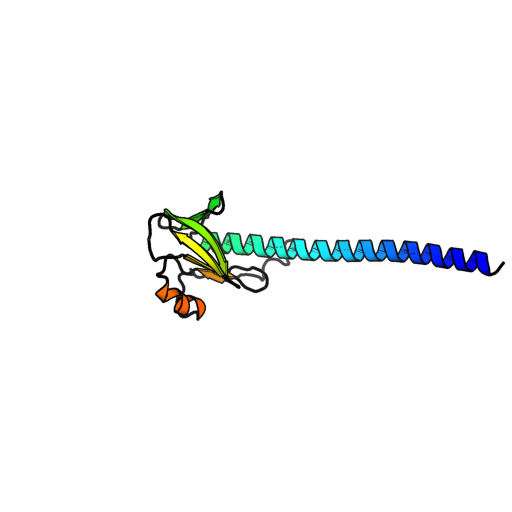.114 8.343 11.433 1.00 94.06 115 PHE A CA 1
ATOM 954 C C . PHE A 1 115 ? -2.485 9.071 10.238 1.00 94.06 115 PHE A C 1
ATOM 956 O O . PHE A 1 115 ? -1.283 8.979 10.002 1.00 94.06 115 PHE A O 1
ATOM 963 N N . LEU A 1 116 ? -3.270 9.864 9.501 1.00 90.94 116 LEU A N 1
ATOM 964 C CA . LEU A 1 116 ? -2.759 10.604 8.343 1.00 90.94 116 LEU A CA 1
ATOM 965 C C . LEU A 1 116 ? -1.710 11.660 8.721 1.00 90.94 116 LEU A C 1
ATOM 967 O O . LEU A 1 116 ? -0.830 11.951 7.911 1.00 90.94 116 LEU A O 1
ATOM 971 N N . SER A 1 117 ? -1.778 12.223 9.930 1.00 91.69 117 SER A N 1
ATOM 972 C CA . SER A 1 117 ? -0.763 13.144 10.448 1.00 91.69 117 SER A CA 1
ATOM 973 C C . SER A 1 117 ? 0.455 12.443 11.060 1.00 91.69 117 SER A C 1
ATOM 975 O O . SER A 1 117 ? 1.373 13.133 11.492 1.00 91.69 117 SER A O 1
ATOM 977 N N . GLY A 1 118 ? 0.472 11.105 11.123 1.00 89.38 118 GLY A N 1
ATOM 978 C CA . GLY A 1 118 ? 1.554 10.316 11.723 1.00 89.38 118 GLY A CA 1
ATOM 979 C C . GLY A 1 118 ? 1.567 10.297 13.256 1.00 89.38 118 GLY A C 1
ATOM 980 O O . GLY A 1 118 ? 2.551 9.868 13.846 1.00 89.38 118 GLY A O 1
ATOM 981 N N . ASN A 1 119 ? 0.495 10.753 13.912 1.00 89.75 119 ASN A N 1
ATOM 982 C CA . ASN A 1 119 ? 0.353 10.710 15.375 1.00 89.75 119 ASN A CA 1
ATOM 983 C C . ASN A 1 119 ? -0.179 9.358 15.877 1.00 89.75 119 ASN A C 1
ATOM 985 O O . ASN A 1 119 ? -0.178 9.104 17.079 1.00 89.75 119 ASN A O 1
ATOM 989 N N . LEU A 1 120 ? -0.661 8.514 14.965 1.00 89.50 120 LEU A N 1
ATOM 990 C CA . LEU A 1 120 ? -1.148 7.168 15.229 1.00 89.50 120 LEU A CA 1
ATOM 991 C C . LEU A 1 120 ? -0.496 6.220 14.224 1.00 89.50 120 LEU A C 1
ATOM 993 O O . LEU A 1 120 ? -0.500 6.506 13.032 1.00 89.50 120 LEU A O 1
ATOM 997 N N . SER A 1 121 ? 0.040 5.105 14.705 1.00 89.19 121 SER A N 1
ATOM 998 C CA . SER A 1 121 ? 0.611 4.035 13.891 1.00 89.19 121 SER A CA 1
ATOM 999 C C . SER A 1 121 ? 0.538 2.734 14.683 1.00 89.19 121 SER A C 1
ATOM 1001 O O . SER A 1 121 ? 0.740 2.736 15.897 1.00 89.19 121 SER A O 1
ATOM 1003 N N . ASN A 1 122 ? 0.238 1.639 13.995 1.00 87.50 122 ASN A N 1
ATOM 1004 C CA . ASN A 1 122 ? 0.318 0.275 14.511 1.00 87.50 122 ASN A CA 1
ATOM 1005 C C . ASN A 1 122 ? 1.394 -0.524 13.758 1.00 87.50 122 ASN A C 1
ATOM 1007 O O . ASN A 1 122 ? 1.331 -1.750 13.675 1.00 87.50 122 ASN A O 1
ATOM 1011 N N . THR A 1 123 ? 2.346 0.181 13.145 1.00 86.38 123 THR A N 1
ATOM 1012 C CA . THR A 1 123 ? 3.433 -0.428 12.387 1.00 86.38 123 THR A CA 1
ATOM 1013 C C . THR A 1 123 ? 4.446 -1.034 13.349 1.00 86.38 123 THR A C 1
ATOM 1015 O O . THR A 1 123 ? 5.036 -0.331 14.171 1.00 86.38 123 THR A O 1
ATOM 1018 N N . ASN A 1 124 ? 4.681 -2.339 13.239 1.00 82.62 124 ASN A N 1
ATOM 1019 C CA . ASN A 1 124 ? 5.808 -2.988 13.905 1.00 82.62 124 ASN A CA 1
ATOM 1020 C C . ASN A 1 124 ? 7.116 -2.467 13.304 1.00 82.62 124 ASN A C 1
ATOM 1022 O O . ASN A 1 124 ? 7.134 -2.132 12.123 1.00 82.62 124 ASN A O 1
ATOM 1026 N N . ASN A 1 125 ? 8.203 -2.422 14.090 1.00 71.88 125 ASN A N 1
ATOM 1027 C CA . ASN A 1 125 ? 9.523 -1.931 13.663 1.00 71.88 125 ASN A CA 1
ATOM 1028 C C . ASN A 1 125 ? 9.975 -2.582 12.342 1.00 71.88 125 ASN A C 1
ATOM 1030 O O . ASN A 1 125 ? 10.611 -3.635 12.322 1.00 71.88 125 ASN A O 1
ATOM 1034 N N . PHE A 1 126 ? 9.632 -1.934 11.235 1.00 66.75 126 PHE A N 1
ATOM 1035 C CA . PHE A 1 126 ? 9.961 -2.337 9.887 1.00 66.75 126 PHE A CA 1
ATOM 1036 C C . PHE A 1 126 ? 11.157 -1.497 9.465 1.00 66.75 126 PHE A C 1
ATOM 1038 O O . PHE A 1 126 ? 11.030 -0.349 9.044 1.00 66.75 126 PHE A O 1
ATOM 1045 N N . GLU A 1 127 ? 12.352 -2.060 9.615 1.00 59.88 127 GLU A N 1
ATOM 1046 C CA . GLU A 1 127 ? 13.523 -1.489 8.968 1.00 59.88 127 GLU A CA 1
ATOM 1047 C C . GLU A 1 127 ? 13.417 -1.780 7.472 1.00 59.88 127 GLU A C 1
ATOM 1049 O O . GLU A 1 127 ? 13.604 -2.918 7.015 1.00 59.88 127 GLU A O 1
ATOM 1054 N N . SER A 1 128 ? 13.126 -0.733 6.698 1.00 53.59 128 SER A N 1
ATOM 1055 C CA . SER A 1 128 ? 13.272 -0.745 5.248 1.00 53.59 128 SER A CA 1
ATOM 1056 C C . SER A 1 128 ? 14.762 -0.880 4.931 1.00 53.59 128 SER A C 1
ATOM 1058 O O . SER A 1 128 ? 15.463 0.102 4.695 1.00 53.59 128 SER A O 1
ATOM 1060 N N . ASN A 1 129 ? 15.294 -2.097 5.000 1.00 48.62 129 ASN A N 1
ATOM 1061 C CA . ASN A 1 129 ? 16.687 -2.361 4.674 1.00 48.62 129 ASN A CA 1
ATOM 1062 C C . ASN A 1 129 ? 16.816 -2.367 3.142 1.00 48.62 129 ASN A C 1
ATOM 1064 O O . ASN A 1 129 ? 16.867 -3.408 2.490 1.00 48.62 129 ASN A O 1
ATOM 1068 N N . THR A 1 130 ? 16.758 -1.173 2.554 1.00 51.69 130 THR A N 1
ATOM 1069 C CA . THR A 1 130 ? 16.841 -0.908 1.113 1.00 51.69 130 THR A CA 1
ATOM 1070 C C . THR A 1 130 ? 18.253 -1.107 0.555 1.00 51.69 130 THR A C 1
ATOM 1072 O O . THR A 1 130 ? 18.420 -1.122 -0.663 1.00 51.69 130 THR A O 1
ATOM 1075 N N . ASN A 1 131 ? 19.252 -1.329 1.419 1.00 46.09 131 ASN A N 1
ATOM 1076 C CA . ASN A 1 131 ? 20.673 -1.330 1.063 1.00 46.09 131 ASN A CA 1
ATOM 1077 C C . ASN A 1 131 ? 21.253 -2.703 0.673 1.00 46.09 131 ASN A C 1
ATOM 1079 O O . ASN A 1 131 ? 22.369 -2.750 0.177 1.00 46.09 131 ASN A O 1
ATOM 1083 N N . ASN A 1 132 ? 20.519 -3.811 0.829 1.00 46.50 132 ASN A N 1
ATOM 1084 C CA . ASN A 1 132 ? 21.056 -5.164 0.575 1.00 46.50 132 ASN A CA 1
ATOM 1085 C C . ASN A 1 132 ? 20.733 -5.729 -0.823 1.00 46.50 132 ASN A C 1
ATOM 1087 O O . ASN A 1 132 ? 20.873 -6.924 -1.055 1.00 46.50 132 ASN A O 1
ATOM 1091 N N . PHE A 1 133 ? 20.245 -4.904 -1.752 1.00 51.44 133 PHE A N 1
ATOM 1092 C CA . PHE A 1 133 ? 19.714 -5.370 -3.043 1.00 51.44 133 PHE A CA 1
ATOM 1093 C C . PHE A 1 133 ? 20.577 -5.032 -4.263 1.00 51.44 133 PHE A C 1
ATOM 1095 O O . PHE A 1 133 ? 20.167 -5.322 -5.389 1.00 51.44 133 PHE A O 1
ATOM 1102 N N . GLU A 1 134 ? 21.746 -4.419 -4.072 1.00 53.81 134 GLU A N 1
ATOM 1103 C CA . GLU A 1 134 ? 22.716 -4.239 -5.162 1.00 53.81 134 GLU A CA 1
ATOM 1104 C C . GLU A 1 134 ? 23.544 -5.510 -5.432 1.00 53.81 134 GLU A C 1
ATOM 1106 O O . GLU A 1 134 ? 24.101 -5.629 -6.518 1.00 53.81 134 GLU A O 1
ATOM 1111 N N . ASP A 1 135 ? 23.524 -6.495 -4.524 1.00 50.69 135 ASP A N 1
ATOM 1112 C CA . ASP A 1 135 ? 24.406 -7.673 -4.575 1.00 50.69 135 ASP A CA 1
ATOM 1113 C C . ASP A 1 135 ? 23.800 -8.931 -5.241 1.00 50.69 135 ASP A C 1
ATOM 1115 O O . ASP A 1 135 ? 24.500 -9.927 -5.418 1.00 50.69 135 ASP A O 1
ATOM 1119 N N . GLU A 1 136 ? 22.522 -8.919 -5.647 1.00 50.38 136 GLU A N 1
ATOM 1120 C CA . GLU A 1 136 ? 21.831 -10.090 -6.241 1.00 50.38 136 GLU A CA 1
ATOM 1121 C C . GLU A 1 136 ? 21.435 -9.928 -7.731 1.00 50.38 136 GLU A C 1
ATOM 1123 O O . GLU A 1 136 ? 20.568 -10.656 -8.224 1.00 50.38 136 GLU A O 1
ATOM 1128 N N . LEU A 1 137 ? 22.046 -8.998 -8.481 1.00 44.16 137 LEU A N 1
ATOM 1129 C CA . LEU A 1 137 ? 21.820 -8.841 -9.934 1.00 44.16 137 LEU A CA 1
ATOM 1130 C C . LEU A 1 137 ? 23.097 -8.861 -10.776 1.00 44.16 137 LEU A C 1
ATOM 1132 O O . LEU A 1 137 ? 23.975 -8.010 -10.533 1.00 44.16 137 LEU A O 1
#

Radius of gyration: 23.75 Å; chains: 1; bounding box: 44×28×75 Å

Foldseek 3Di:
DVVVVVVVVVVVVVVVVVVVVVVVVVVVVVVLVVLVVLQVVQQVVQCVQQQWDDPDPQWIAHPVRFIWHFDDDDVQKTWTHTPPDPQWIKIWGADPSNHTDFTQPIDGPVCVVCVVVVVGGSGDPDDPCVPPPVPPD

Sequence (137 aa):
MKLQSSYFFLTNFLVICIFVLGILRGLSQRSKRKLSWKVEKHNEKFLETNGITEIGDNKYRDSDHQEYRFEKFSGNTIELFPEGARGKRGYIRFDEQGFFNDWSGMITVGEKKDFLSGNLSNTNNFESNTNNFEDEL

pLDDT: mean 85.91, std 13.25, range [44.16, 96.31]